Protein AF-0000000068720729 (afdb_homodimer)

pLDDT: mean 89.06, std 17.25, range [28.0, 98.81]

Sequence (158 aa):
MVKLRTDEKLNDIEEQIKKLQQKKKNLEKQKNTNVGKHLFESWEIEDEQTAITLINILKEQAKEKLRNISLNGEGSNGNMVKLRTDEKLNDIEEQIKKLQQKKKNLEKQKNTNVGKHLFESWEIEDEQTAITLINILKEQAKEKLRNISLNGEGSNGN

Radius of gyration: 24.03 Å; Cα contacts (8 Å, |Δi|>4): 92; chains: 2; bounding box: 71×67×51 Å

Organism: Bacillus thuringiensis (NCBI:txid1428)

Solvent-accessible surface area (backbone atoms only — not comparable to full-atom values): 8527 Å² total; per-residue (Å²): 113,67,66,56,52,49,53,50,51,50,51,51,50,52,52,49,51,52,52,52,50,52,51,49,52,51,50,49,46,51,48,14,22,52,44,17,46,49,46,32,64,67,54,70,54,88,51,66,68,61,52,51,50,48,49,62,71,43,26,66,59,50,47,53,51,49,54,51,49,55,55,59,59,55,56,61,70,71,106,113,67,68,58,51,49,52,48,51,48,51,49,50,51,51,50,51,52,52,53,50,53,51,50,51,52,51,50,46,50,47,16,24,54,45,17,46,50,46,32,64,67,53,70,52,88,52,64,69,60,53,50,49,50,49,60,72,40,30,67,59,50,47,54,52,50,53,50,47,56,56,58,58,56,56,63,70,71,104

Structure (mmCIF, N/CA/C/O backbone):
data_AF-0000000068720729-model_v1
#
loop_
_entity.id
_entity.type
_entity.pdbx_description
1 polymer 'Uncharacterized protein'
#
loop_
_atom_site.group_PDB
_atom_site.id
_atom_site.type_symbol
_atom_site.label_atom_id
_atom_site.label_alt_id
_atom_site.label_comp_id
_atom_site.label_asym_id
_atom_site.label_entity_id
_atom_site.label_seq_id
_atom_site.pdbx_PDB_ins_code
_atom_site.Cartn_x
_atom_site.Cartn_y
_atom_site.Cartn_z
_atom_site.occupancy
_atom_site.B_iso_or_equiv
_atom_site.auth_seq_id
_atom_site.auth_comp_id
_atom_site.auth_asym_id
_atom_site.auth_atom_id
_atom_site.pdbx_PDB_model_num
ATOM 1 N N . MET A 1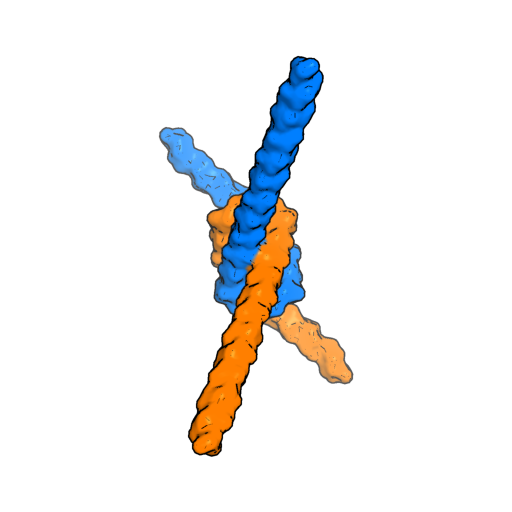 1 ? 24.547 33.781 27.156 1 56.59 1 MET A N 1
ATOM 2 C CA . MET A 1 1 ? 23.781 34.094 25.953 1 56.59 1 MET A CA 1
ATOM 3 C C . MET A 1 1 ? 24.141 33.156 24.812 1 56.59 1 MET A C 1
ATOM 5 O O . MET A 1 1 ? 23.297 32.812 24 1 56.59 1 MET A O 1
ATOM 9 N N . VAL A 1 2 ? 25.438 32.625 24.781 1 65.12 2 VAL A N 1
ATOM 10 C CA . VAL A 1 2 ? 25.969 31.797 23.719 1 65.12 2 VAL A CA 1
ATOM 11 C C . VAL A 1 2 ? 25.344 30.406 23.781 1 65.12 2 VAL A C 1
ATOM 13 O O . VAL A 1 2 ? 25.016 29.828 22.75 1 65.12 2 VAL A O 1
ATOM 16 N N . LYS A 1 3 ? 25.188 30.016 25.078 1 73.12 3 LYS A N 1
ATOM 17 C CA . LYS A 1 3 ? 24.625 28.672 25.281 1 73.12 3 LYS A CA 1
ATOM 18 C C . LYS A 1 3 ? 23.188 28.594 24.797 1 73.12 3 LYS A C 1
ATOM 20 O O . LYS A 1 3 ? 22.797 27.609 24.172 1 73.12 3 LYS A O 1
ATOM 25 N N . LEU A 1 4 ? 22.469 29.828 24.922 1 74.44 4 LEU A N 1
ATOM 26 C CA . LEU A 1 4 ? 21.062 29.859 24.562 1 74.44 4 LEU A CA 1
ATOM 27 C C . LEU A 1 4 ? 20.875 29.75 23.047 1 74.44 4 LEU A C 1
ATOM 29 O O . LEU A 1 4 ? 19.984 29.047 22.578 1 74.44 4 LEU A O 1
ATOM 33 N N . ARG A 1 5 ? 22.031 30.359 22.438 1 84.94 5 ARG A N 1
ATOM 34 C CA . ARG A 1 5 ? 21.953 30.375 20.969 1 84.94 5 ARG A CA 1
ATOM 35 C C . ARG A 1 5 ? 22.203 29 20.391 1 84.94 5 ARG A C 1
ATOM 37 O O . ARG A 1 5 ? 21.531 28.578 19.438 1 84.94 5 ARG A O 1
ATOM 44 N N . THR A 1 6 ? 23.016 28.234 21.125 1 87.25 6 THR A N 1
ATOM 45 C CA . THR A 1 6 ? 23.344 26.891 20.641 1 87.25 6 THR A CA 1
ATOM 46 C C . THR A 1 6 ? 22.188 25.938 20.859 1 87.25 6 THR A C 1
ATOM 48 O O . THR A 1 6 ? 21.859 25.125 19.984 1 87.25 6 THR A O 1
ATOM 51 N N . ASP A 1 7 ? 21.594 26 21.953 1 88.44 7 ASP A N 1
ATOM 52 C CA . ASP A 1 7 ? 20.469 25.125 22.297 1 88.44 7 ASP A CA 1
ATOM 53 C C . ASP A 1 7 ? 19.281 25.391 21.375 1 88.44 7 ASP A C 1
ATOM 55 O O . ASP A 1 7 ? 18.547 24.469 21.016 1 88.44 7 ASP A O 1
ATOM 59 N N . GLU A 1 8 ? 19.141 26.734 21.109 1 89.06 8 GLU A N 1
ATOM 60 C CA . GLU A 1 8 ? 18.062 27.109 20.203 1 89.06 8 GLU A CA 1
ATOM 61 C C . GLU A 1 8 ? 18.281 26.547 18.812 1 89.06 8 GLU A C 1
ATOM 63 O O . GLU A 1 8 ? 17.344 26.062 18.172 1 89.06 8 GLU A O 1
ATOM 68 N N . LYS A 1 9 ? 19.531 26.641 18.391 1 92.19 9 LYS A N 1
ATOM 69 C CA . LYS A 1 9 ? 19.875 26.094 17.094 1 92.19 9 LYS A CA 1
ATOM 70 C C . LYS A 1 9 ? 19.688 24.578 17.062 1 92.19 9 LYS A C 1
ATOM 72 O O . LYS A 1 9 ? 19.203 24.031 16.062 1 92.19 9 LYS A O 1
ATOM 77 N N . LEU A 1 10 ? 20.062 24 18.188 1 94 10 LEU A N 1
ATOM 78 C CA . LEU A 1 10 ? 19.891 22.562 18.297 1 94 10 LEU A CA 1
ATOM 79 C C . LEU A 1 10 ? 18.406 22.188 18.266 1 94 10 LEU A C 1
ATOM 81 O O . LEU A 1 10 ? 18.031 21.203 17.625 1 94 10 LEU A O 1
ATOM 85 N N . ASN A 1 11 ? 17.562 22.875 18.953 1 94.31 11 ASN A N 1
ATOM 86 C CA . ASN A 1 11 ? 16.125 22.625 18.953 1 94.31 11 ASN A CA 1
ATOM 87 C C . ASN A 1 11 ? 15.531 22.797 17.562 1 94.31 11 ASN A C 1
ATOM 89 O O . ASN A 1 11 ? 14.664 22.031 17.156 1 94.31 11 ASN A O 1
ATOM 93 N N . ASP A 1 12 ? 16.062 23.781 16.891 1 94.56 12 ASP A N 1
ATOM 94 C CA . ASP A 1 12 ? 15.602 24.016 15.523 1 94.56 12 ASP A CA 1
ATOM 95 C C . ASP A 1 12 ? 15.953 22.844 14.609 1 94.56 12 ASP A C 1
ATOM 97 O O . ASP A 1 12 ? 15.141 22.453 13.766 1 94.56 12 ASP A O 1
ATOM 101 N N . ILE A 1 13 ? 17.141 22.359 14.711 1 97.19 13 ILE A N 1
ATOM 102 C CA . ILE A 1 13 ? 17.609 21.234 13.906 1 97.19 13 ILE A CA 1
ATOM 103 C C . ILE A 1 13 ? 16.781 20 14.234 1 97.19 13 ILE A C 1
ATOM 105 O O . ILE A 1 13 ? 16.406 19.234 13.336 1 97.19 13 ILE A O 1
ATOM 109 N N . GLU A 1 14 ? 16.484 19.828 15.516 1 97.44 14 GLU A N 1
ATOM 110 C CA . GLU A 1 14 ? 15.695 18.688 15.953 1 97.44 14 GLU A CA 1
ATOM 111 C C . GLU A 1 14 ? 14.289 18.734 15.359 1 97.44 14 GLU A C 1
ATOM 113 O O . GLU A 1 14 ? 13.75 17.703 14.953 1 97.44 14 GLU A O 1
ATOM 118 N N . GLU A 1 15 ? 13.797 19.922 15.383 1 97.25 15 GLU A N 1
ATOM 119 C CA . GLU A 1 15 ? 12.477 20.109 14.773 1 97.25 15 GLU A CA 1
ATOM 120 C C . GLU A 1 15 ? 12.523 19.812 13.281 1 97.25 15 GLU A C 1
ATOM 122 O O . GLU A 1 15 ? 11.586 19.234 12.727 1 97.25 15 GLU A O 1
ATOM 127 N N . GLN A 1 16 ? 13.523 20.188 12.555 1 97.88 16 GLN A N 1
ATOM 128 C CA . GLN A 1 16 ? 13.688 19.938 11.125 1 97.88 16 GLN A CA 1
ATOM 129 C C . GLN A 1 16 ? 13.828 18.453 10.844 1 97.88 16 GLN A C 1
ATOM 131 O O . GLN A 1 16 ? 13.25 17.938 9.883 1 97.88 16 GLN A O 1
ATOM 136 N N . ILE A 1 17 ? 14.594 17.797 11.68 1 98.44 17 ILE A N 1
ATOM 137 C CA . ILE A 1 17 ? 14.789 16.359 11.531 1 98.44 17 ILE A CA 1
ATOM 138 C C . ILE A 1 17 ? 13.445 15.641 11.664 1 98.44 17 ILE A C 1
ATOM 140 O O . ILE A 1 17 ? 13.117 14.766 10.867 1 98.44 17 ILE A O 1
ATOM 144 N N . LYS A 1 18 ? 12.703 16.094 12.648 1 98.25 18 LYS A N 1
ATOM 145 C CA . LYS A 1 18 ? 11.391 15.492 12.859 1 98.25 18 LYS A CA 1
ATOM 146 C C . LYS A 1 18 ? 10.508 15.664 11.625 1 98.25 18 LYS A C 1
ATOM 148 O O . LYS A 1 18 ? 9.805 14.727 11.227 1 98.25 18 LYS A O 1
ATOM 153 N N . LYS A 1 19 ? 10.547 16.797 11.023 1 98.31 19 LYS A N 1
ATOM 154 C CA . LYS A 1 19 ? 9.742 17.078 9.844 1 98.31 19 LYS A CA 1
ATOM 155 C C . LYS A 1 19 ? 10.172 16.219 8.664 1 98.31 19 LYS A C 1
ATOM 157 O O . LYS A 1 19 ? 9.336 15.727 7.902 1 98.31 19 LYS A O 1
ATOM 162 N N . LEU A 1 20 ? 11.469 16.016 8.516 1 98.25 20 LEU A N 1
ATOM 163 C CA . LEU A 1 20 ? 12 15.211 7.418 1 98.25 20 LEU A CA 1
ATOM 164 C C . LEU A 1 20 ? 11.641 13.742 7.598 1 98.25 20 LEU A C 1
ATOM 166 O O . LEU A 1 20 ? 11.352 13.047 6.621 1 98.25 20 LEU A O 1
ATOM 170 N N . GLN A 1 21 ? 11.57 13.312 8.789 1 98.44 21 GLN A N 1
ATOM 171 C CA . GLN A 1 21 ? 11.203 11.93 9.094 1 98.44 21 GLN A CA 1
ATOM 172 C C . GLN A 1 21 ? 9.734 11.672 8.766 1 98.44 21 GLN A C 1
ATOM 174 O O . GLN A 1 21 ? 9.383 10.617 8.242 1 98.44 21 GLN A O 1
ATOM 179 N N . GLN A 1 22 ? 8.93 12.641 9.164 1 98.19 22 GLN A N 1
ATOM 180 C CA . GLN A 1 22 ? 7.508 12.523 8.859 1 98.19 22 GLN A CA 1
ATOM 181 C C . GLN A 1 22 ? 7.277 12.516 7.348 1 98.19 22 GLN A C 1
ATOM 183 O O . GLN A 1 22 ? 6.434 11.766 6.852 1 98.19 22 GLN A O 1
ATOM 188 N N . LYS A 1 23 ? 7.969 13.281 6.609 1 98.56 23 LYS A N 1
ATOM 189 C CA . LYS A 1 23 ? 7.879 13.305 5.152 1 98.56 23 LYS A CA 1
ATOM 190 C C . LYS A 1 23 ? 8.289 11.969 4.555 1 98.56 23 LYS A C 1
ATOM 192 O O . LYS A 1 23 ? 7.641 11.469 3.629 1 98.56 23 LYS A O 1
ATOM 197 N N . LYS A 1 24 ? 9.32 11.438 5.078 1 98.19 24 LYS A N 1
ATOM 198 C CA . LYS A 1 24 ? 9.805 10.141 4.605 1 98.19 24 LYS A CA 1
ATOM 199 C C . LYS A 1 24 ? 8.758 9.055 4.824 1 98.19 24 LYS A C 1
ATOM 201 O O . LYS A 1 24 ? 8.5 8.25 3.928 1 98.19 24 LYS A O 1
ATOM 206 N N . LYS A 1 25 ? 8.242 9.062 5.961 1 98 25 LYS A N 1
ATOM 207 C CA . LYS A 1 25 ? 7.207 8.094 6.297 1 98 25 LYS A CA 1
ATOM 208 C C . LYS A 1 25 ? 6.02 8.203 5.344 1 98 25 LYS A C 1
ATOM 210 O O . LYS A 1 25 ? 5.465 7.191 4.914 1 98 25 LYS A O 1
ATOM 215 N N . ASN A 1 26 ? 5.672 9.43 5.047 1 98.06 26 ASN A N 1
ATOM 216 C CA . ASN A 1 26 ? 4.547 9.664 4.148 1 98.06 26 ASN A CA 1
ATOM 217 C C . ASN A 1 26 ? 4.848 9.18 2.732 1 98.06 26 ASN A C 1
ATOM 219 O O . ASN A 1 26 ? 3.973 8.633 2.059 1 98.06 26 ASN A O 1
ATOM 223 N N . LEU A 1 27 ? 6.02 9.359 2.357 1 97.94 27 LEU A N 1
ATOM 224 C CA . LEU A 1 27 ? 6.438 8.906 1.035 1 97.94 27 LEU A CA 1
ATOM 225 C C . LEU A 1 27 ? 6.441 7.383 0.959 1 97.94 27 LEU A C 1
ATOM 227 O O . LEU A 1 27 ? 6.012 6.809 -0.044 1 97.94 27 LEU A O 1
ATOM 231 N N . GLU A 1 28 ? 6.906 6.77 1.952 1 97.19 28 GLU A N 1
ATOM 232 C CA . GLU A 1 28 ? 6.898 5.312 2.035 1 97.19 28 GLU A CA 1
ATOM 233 C C . GLU A 1 28 ? 5.473 4.766 1.999 1 97.19 28 GLU A C 1
ATOM 235 O O . GLU A 1 28 ? 5.199 3.777 1.316 1 97.19 28 GLU A O 1
ATOM 240 N N . LYS A 1 29 ? 4.648 5.379 2.781 1 98.06 29 LYS A N 1
ATOM 241 C CA . LYS A 1 29 ? 3.244 4.984 2.791 1 98.06 29 LYS A CA 1
ATOM 242 C C . LYS A 1 29 ? 2.631 5.098 1.398 1 98.06 29 LYS A C 1
ATOM 244 O O . LYS A 1 29 ? 1.861 4.227 0.982 1 98.06 29 LYS A O 1
ATOM 249 N N . GLN A 1 30 ? 2.92 6.152 0.744 1 98.25 30 GLN A N 1
ATOM 250 C CA . GLN A 1 30 ? 2.418 6.359 -0.611 1 98.25 30 GLN A CA 1
ATOM 251 C C . GLN A 1 30 ? 2.926 5.273 -1.557 1 98.25 30 GLN A C 1
ATOM 253 O O . GLN A 1 30 ? 2.16 4.734 -2.357 1 98.25 30 GLN A O 1
ATOM 258 N N . LYS A 1 31 ? 4.172 4.973 -1.422 1 98.31 31 LYS A N 1
ATOM 259 C CA . LYS A 1 31 ? 4.785 3.924 -2.232 1 98.31 31 LYS A CA 1
ATOM 260 C C . LYS A 1 31 ? 4.113 2.576 -1.985 1 98.31 31 LYS A C 1
ATOM 262 O O . LYS A 1 31 ? 3.77 1.864 -2.932 1 98.31 31 LYS A O 1
ATOM 267 N N . ASN A 1 32 ? 3.965 2.252 -0.757 1 98.56 32 ASN A N 1
ATOM 268 C CA . ASN A 1 32 ? 3.297 1.015 -0.37 1 98.56 32 ASN A CA 1
ATOM 269 C C . ASN A 1 32 ? 1.869 0.957 -0.907 1 98.56 32 ASN A C 1
ATOM 271 O O . ASN A 1 32 ? 1.437 -0.076 -1.423 1 98.56 32 ASN A O 1
ATOM 275 N N . THR A 1 33 ? 1.216 2.072 -0.738 1 98.81 33 THR A N 1
ATOM 276 C CA . THR A 1 33 ? -0.168 2.168 -1.19 1 98.81 33 THR A CA 1
ATOM 277 C C . THR A 1 33 ? -0.266 1.91 -2.691 1 98.81 33 THR A C 1
ATOM 279 O O . THR A 1 33 ? -1.139 1.167 -3.143 1 98.81 33 THR A O 1
ATOM 282 N N . ASN A 1 34 ? 0.607 2.523 -3.432 1 98.75 34 ASN A N 1
ATOM 283 C CA . ASN A 1 34 ? 0.608 2.369 -4.883 1 98.75 34 ASN A CA 1
ATOM 284 C C . ASN A 1 34 ? 0.828 0.915 -5.293 1 98.75 34 ASN A C 1
ATOM 286 O O . ASN A 1 34 ? 0.119 0.394 -6.152 1 98.75 34 ASN A O 1
ATOM 290 N N . VAL A 1 35 ? 1.724 0.286 -4.656 1 98.81 35 VAL A N 1
ATOM 291 C CA . VAL A 1 35 ? 2.094 -1.087 -4.98 1 98.81 35 VAL A CA 1
ATOM 292 C C . VAL A 1 35 ? 0.977 -2.037 -4.559 1 98.81 35 VAL A C 1
ATOM 294 O O . VAL A 1 35 ? 0.61 -2.947 -5.309 1 98.81 35 VAL A O 1
ATOM 297 N N . GLY A 1 36 ? 0.484 -1.819 -3.367 1 98.81 36 GLY A N 1
ATOM 298 C CA . GLY A 1 36 ? -0.633 -2.633 -2.916 1 98.81 36 GLY A CA 1
ATOM 299 C C . GLY A 1 36 ? -1.842 -2.547 -3.828 1 98.81 36 GLY A C 1
ATOM 300 O O . GLY A 1 36 ? -2.424 -3.57 -4.195 1 98.81 36 GLY A O 1
ATOM 301 N N . LYS A 1 37 ? -2.139 -1.365 -4.223 1 98.75 37 LYS A N 1
ATOM 302 C CA . LYS A 1 37 ? -3.266 -1.148 -5.125 1 98.75 37 LYS A CA 1
ATOM 303 C C . LYS A 1 37 ? -3.057 -1.879 -6.449 1 98.75 37 LYS A C 1
ATOM 305 O O . LYS A 1 37 ? -3.971 -2.533 -6.953 1 98.75 37 LYS A O 1
ATOM 310 N N . HIS A 1 38 ? -1.92 -1.729 -7.008 1 98.81 38 HIS A N 1
ATOM 311 C CA . HIS A 1 38 ? -1.601 -2.379 -8.273 1 98.81 38 HIS A CA 1
ATOM 312 C C . HIS A 1 38 ? -1.718 -3.895 -8.164 1 98.81 38 HIS A C 1
ATOM 314 O O . HIS A 1 38 ? -2.201 -4.555 -9.086 1 98.81 38 HIS A O 1
ATOM 320 N N . LEU A 1 39 ? -1.248 -4.453 -7.055 1 98.81 39 LEU A N 1
ATOM 321 C CA . LEU A 1 39 ? -1.322 -5.891 -6.824 1 98.81 39 LEU A CA 1
ATOM 322 C C . LEU A 1 39 ? -2.771 -6.367 -6.809 1 98.81 39 LEU A C 1
ATOM 324 O O . LEU A 1 39 ? -3.121 -7.332 -7.492 1 98.81 39 LEU A O 1
ATOM 328 N N . PHE A 1 40 ? -3.584 -5.66 -6.062 1 98.56 40 PHE A N 1
ATOM 329 C CA . PHE A 1 40 ? -4.996 -6.012 -5.965 1 98.56 40 PHE A CA 1
ATOM 330 C C . PHE A 1 40 ? -5.66 -5.961 -7.336 1 98.56 40 PHE A C 1
ATOM 332 O O . PHE A 1 40 ? -6.41 -6.871 -7.703 1 98.56 40 PHE A O 1
ATOM 339 N N . GLU A 1 41 ? -5.402 -4.938 -8.016 1 98.44 41 GLU A N 1
ATOM 340 C CA . GLU A 1 41 ? -6.02 -4.742 -9.328 1 98.44 41 GLU A CA 1
ATOM 341 C C . GLU A 1 41 ? -5.488 -5.754 -10.344 1 98.44 41 GLU A C 1
ATOM 343 O O . GLU A 1 41 ? -6.258 -6.316 -11.125 1 98.44 41 GLU A O 1
ATOM 348 N N . SER A 1 42 ? -4.215 -6.047 -10.32 1 98.56 42 SER A N 1
ATOM 349 C CA . SER A 1 42 ? -3.576 -6.926 -11.297 1 98.56 42 SER A CA 1
ATOM 350 C C . SER A 1 42 ? -3.941 -8.383 -11.055 1 98.56 42 SER A C 1
ATOM 352 O O . SER A 1 42 ? -4.203 -9.133 -12 1 98.56 42 SER A O 1
ATOM 354 N N . TRP A 1 43 ? -3.967 -8.766 -9.867 1 98.31 43 TRP A N 1
ATOM 355 C CA . TRP A 1 43 ? -4.199 -10.172 -9.531 1 98.31 43 TRP A CA 1
ATOM 356 C C . TRP A 1 43 ? -5.68 -10.43 -9.281 1 98.31 43 TRP A C 1
ATOM 358 O O . TRP A 1 43 ? -6.09 -11.57 -9.07 1 98.31 43 TRP A O 1
ATOM 368 N N . GLU A 1 44 ? -6.488 -9.391 -9.344 1 96.19 44 GLU A N 1
ATOM 369 C CA . GLU A 1 44 ? -7.941 -9.445 -9.211 1 96.19 44 GLU A CA 1
ATOM 370 C C . GLU A 1 44 ? -8.352 -10.125 -7.906 1 96.19 44 GLU A C 1
ATOM 372 O O . GLU A 1 44 ? -9.164 -11.047 -7.91 1 96.19 44 GLU A O 1
ATOM 377 N N . ILE A 1 45 ? -7.711 -9.586 -6.84 1 95.81 45 ILE A N 1
ATOM 378 C CA . ILE A 1 45 ? -8.086 -10.062 -5.512 1 95.81 45 ILE A CA 1
ATOM 379 C C . ILE A 1 45 ? -8.586 -8.898 -4.664 1 95.81 45 ILE A C 1
ATOM 381 O O . ILE A 1 45 ? -8.391 -7.734 -5.02 1 95.81 45 ILE A O 1
ATOM 385 N N . GLU A 1 46 ? -9.289 -9.336 -3.504 1 91.75 46 GLU A N 1
ATOM 386 C CA . GLU A 1 46 ? -9.953 -8.266 -2.764 1 91.75 46 GLU A CA 1
ATOM 387 C C . GLU A 1 46 ? -9.539 -8.273 -1.296 1 91.75 46 GLU A C 1
ATOM 389 O O . GLU A 1 46 ? -9.695 -7.27 -0.598 1 91.75 46 GLU A O 1
ATOM 394 N N . ASP A 1 47 ? -8.969 -9.336 -0.819 1 94.56 47 ASP A N 1
ATOM 395 C CA . ASP A 1 47 ? -8.727 -9.383 0.62 1 94.56 47 ASP A CA 1
ATOM 396 C C . ASP A 1 47 ? -7.23 -9.398 0.927 1 94.56 47 ASP A C 1
ATOM 398 O O . ASP A 1 47 ? -6.445 -9.984 0.178 1 94.56 47 ASP A O 1
ATOM 402 N N . GLU A 1 48 ? -6.871 -8.758 1.975 1 97.69 48 GLU A N 1
ATOM 403 C CA . GLU A 1 48 ? -5.492 -8.531 2.402 1 97.69 48 GLU A CA 1
ATOM 404 C C . GLU A 1 48 ? -4.785 -9.844 2.713 1 97.69 48 GLU A C 1
ATOM 406 O O . GLU A 1 48 ? -3.629 -10.039 2.33 1 97.69 48 GLU A O 1
ATOM 411 N N . GLN A 1 49 ? -5.504 -10.781 3.355 1 97 49 GLN A N 1
ATOM 412 C CA . GLN A 1 49 ? -4.902 -12.047 3.764 1 97 49 GLN A CA 1
ATOM 413 C C . GLN A 1 49 ? -4.508 -12.883 2.551 1 97 49 GLN A C 1
ATOM 415 O O . GLN A 1 49 ? -3.436 -13.492 2.529 1 97 4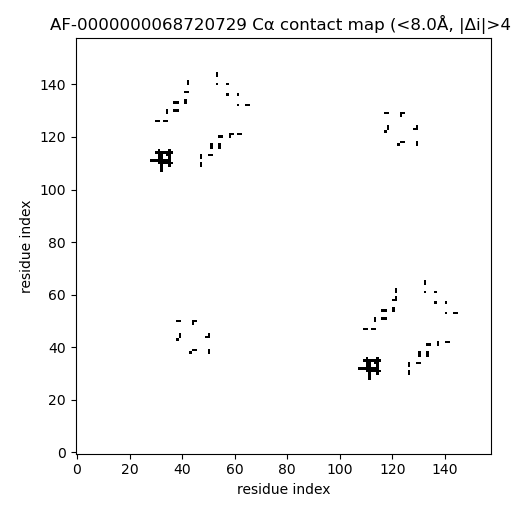9 GLN A O 1
ATOM 420 N N . THR A 1 50 ? -5.348 -12.914 1.529 1 97.31 50 THR A N 1
ATOM 421 C CA . THR A 1 50 ? -5.066 -13.633 0.294 1 97.31 50 THR A CA 1
ATOM 422 C C . THR A 1 50 ? -3.84 -13.055 -0.405 1 97.31 50 THR A C 1
ATOM 424 O O . THR A 1 50 ? -2.971 -13.797 -0.866 1 97.31 50 THR A O 1
ATOM 427 N N . ALA A 1 51 ? -3.811 -11.727 -0.474 1 98 51 ALA A N 1
ATOM 428 C CA . ALA A 1 51 ? -2.682 -11.047 -1.104 1 98 51 ALA A CA 1
ATOM 429 C C . ALA A 1 51 ? -1.369 -11.406 -0.416 1 98 51 ALA A C 1
ATOM 431 O O . ALA A 1 51 ? -0.394 -11.773 -1.076 1 98 51 ALA A O 1
ATOM 432 N N . ILE A 1 52 ? -1.386 -11.375 0.904 1 98.44 52 ILE A N 1
ATOM 433 C CA . ILE A 1 52 ? -0.193 -11.648 1.698 1 98.44 52 ILE A CA 1
ATOM 434 C C . ILE A 1 52 ? 0.25 -13.094 1.489 1 98.44 52 ILE A C 1
ATOM 436 O O . ILE A 1 52 ? 1.443 -13.367 1.34 1 98.44 52 ILE A O 1
ATOM 440 N N . THR A 1 53 ? -0.72 -13.961 1.423 1 98.25 53 THR A N 1
ATOM 441 C CA . THR A 1 53 ? -0.428 -15.375 1.207 1 98.25 53 THR A CA 1
ATOM 442 C C . THR A 1 53 ? 0.251 -15.586 -0.143 1 98.25 53 THR A C 1
ATOM 444 O O . THR A 1 53 ? 1.252 -16.297 -0.234 1 98.25 53 THR A O 1
ATOM 447 N N . LEU A 1 54 ? -0.275 -14.992 -1.158 1 98.19 54 LEU A N 1
ATOM 448 C CA . LEU A 1 54 ? 0.272 -15.141 -2.502 1 98.19 54 LEU A CA 1
ATOM 449 C C . LEU A 1 54 ? 1.68 -14.555 -2.582 1 98.19 54 LEU A C 1
ATOM 451 O O . LEU A 1 54 ? 2.559 -15.133 -3.227 1 98.19 54 LEU A O 1
ATOM 455 N N . ILE A 1 55 ? 1.861 -13.406 -1.952 1 98.56 55 ILE A N 1
ATOM 456 C CA . ILE A 1 55 ? 3.182 -12.789 -1.913 1 98.56 55 ILE A CA 1
ATOM 457 C C . ILE A 1 55 ? 4.191 -13.766 -1.312 1 98.56 55 ILE A C 1
ATOM 459 O O . ILE A 1 55 ? 5.305 -13.906 -1.821 1 98.56 55 ILE A O 1
ATOM 463 N N . ASN A 1 56 ? 3.764 -14.422 -0.249 1 98.56 56 ASN A N 1
ATOM 464 C CA . ASN A 1 56 ? 4.648 -15.359 0.427 1 98.56 56 ASN A CA 1
ATOM 465 C C . ASN A 1 56 ? 4.914 -16.594 -0.43 1 98.56 56 ASN A C 1
ATOM 467 O O . ASN A 1 56 ? 6.035 -17.094 -0.47 1 98.56 56 ASN A O 1
ATOM 471 N N . ILE A 1 57 ? 3.965 -17.094 -1.126 1 98 57 ILE A N 1
ATOM 472 C CA . ILE A 1 57 ? 4.078 -18.266 -1.972 1 98 57 ILE A CA 1
ATOM 473 C C . ILE A 1 57 ? 5.027 -17.984 -3.135 1 98 57 ILE A C 1
ATOM 475 O O . ILE A 1 57 ? 5.816 -18.844 -3.523 1 98 57 ILE A O 1
ATOM 479 N N . LEU A 1 58 ? 4.953 -16.781 -3.613 1 98.19 58 LEU A N 1
ATOM 480 C CA . LEU A 1 58 ? 5.656 -16.453 -4.852 1 98.19 58 LEU A CA 1
ATOM 481 C C . LEU A 1 58 ? 6.996 -15.789 -4.559 1 98.19 58 LEU A C 1
ATOM 483 O O . LEU A 1 58 ? 7.688 -15.352 -5.477 1 98.19 58 LEU A O 1
ATOM 487 N N . LYS A 1 59 ? 7.406 -15.805 -3.342 1 98.25 59 LYS A N 1
ATOM 488 C CA . LYS A 1 59 ? 8.594 -15.086 -2.902 1 98.25 59 LYS A CA 1
ATOM 489 C C . LYS A 1 59 ? 9.836 -15.562 -3.65 1 98.25 59 LYS A C 1
ATOM 491 O O . LYS A 1 59 ? 10.594 -14.758 -4.191 1 98.25 59 LYS A O 1
ATOM 496 N N . GLU A 1 60 ? 10.031 -16.859 -3.717 1 97.38 60 GLU A N 1
ATOM 497 C CA . GLU A 1 60 ? 11.227 -17.406 -4.344 1 97.38 60 GLU A CA 1
ATOM 498 C C . GLU A 1 60 ? 11.227 -17.172 -5.852 1 97.38 60 GLU A C 1
ATOM 500 O O . GLU A 1 60 ? 12.266 -16.875 -6.441 1 97.38 60 GLU A O 1
ATOM 505 N N . GLN A 1 61 ? 10.055 -17.312 -6.395 1 97.5 61 GLN A N 1
ATOM 506 C CA . GLN A 1 61 ? 9.93 -17.031 -7.824 1 97.5 61 GLN A CA 1
ATOM 507 C C . GLN A 1 61 ? 10.211 -15.57 -8.133 1 97.5 61 GLN A C 1
ATOM 509 O O . GLN A 1 61 ? 10.828 -15.258 -9.156 1 97.5 61 GLN A O 1
ATOM 514 N N . ALA A 1 62 ? 9.758 -14.68 -7.305 1 97.62 62 ALA A N 1
ATOM 515 C CA . ALA A 1 62 ? 10.008 -13.25 -7.48 1 97.62 62 ALA A CA 1
ATOM 516 C C . ALA A 1 62 ? 11.508 -12.953 -7.438 1 97.62 62 ALA A C 1
ATOM 518 O O . ALA A 1 62 ? 12.016 -12.195 -8.266 1 97.62 62 ALA A O 1
ATOM 519 N N . LYS A 1 63 ? 12.18 -13.547 -6.523 1 96.25 63 LYS A N 1
ATOM 520 C CA . LYS A 1 63 ? 13.617 -13.336 -6.383 1 96.25 63 LYS A CA 1
ATOM 521 C C . LYS A 1 63 ? 14.367 -13.852 -7.605 1 96.25 63 LYS A C 1
ATOM 523 O O . LYS A 1 63 ? 15.344 -13.242 -8.047 1 96.25 63 LYS A O 1
ATOM 528 N N . GLU A 1 64 ? 13.914 -14.969 -8.102 1 95.75 64 GLU A N 1
ATOM 529 C CA . GLU A 1 64 ? 14.523 -15.516 -9.305 1 95.75 64 GLU A CA 1
ATOM 530 C C . GLU A 1 64 ? 14.336 -14.578 -10.5 1 95.75 64 GLU A C 1
ATOM 532 O O . GLU A 1 64 ? 15.273 -14.359 -11.273 1 95.75 64 GLU A O 1
ATOM 537 N N . LYS A 1 65 ? 13.094 -14.016 -10.648 1 95.44 65 LYS A N 1
ATOM 538 C CA . LYS A 1 65 ? 12.812 -13.094 -11.742 1 95.44 65 LYS A CA 1
ATOM 539 C C . LYS A 1 65 ? 13.641 -11.812 -11.617 1 95.44 65 LYS A C 1
ATOM 541 O O . LYS A 1 65 ? 14.109 -11.273 -12.617 1 95.44 65 LYS A O 1
ATOM 546 N N . LEU A 1 66 ? 13.766 -11.391 -10.469 1 93.75 66 LEU A N 1
ATOM 547 C CA . LEU A 1 66 ? 14.531 -10.18 -10.188 1 93.75 66 LEU A CA 1
ATOM 548 C C . LEU A 1 66 ? 15.984 -10.344 -10.609 1 93.75 66 LEU A C 1
ATOM 550 O O . LEU A 1 66 ? 16.578 -9.422 -11.172 1 93.75 66 LEU A O 1
ATOM 554 N N . ARG A 1 67 ? 16.531 -11.508 -10.289 1 91.62 67 ARG A N 1
ATOM 555 C CA . ARG A 1 67 ? 17.906 -11.805 -10.672 1 91.62 67 ARG A CA 1
ATOM 556 C C . ARG A 1 67 ? 18.062 -11.812 -12.188 1 91.62 67 ARG A C 1
ATOM 558 O O . ARG A 1 67 ? 19.094 -11.367 -12.719 1 91.62 67 ARG A O 1
ATOM 565 N N . ASN A 1 68 ? 17.078 -12.258 -12.812 1 89.25 68 ASN A N 1
ATOM 566 C CA . ASN A 1 68 ? 17.109 -12.344 -14.273 1 89.25 68 ASN A CA 1
ATOM 567 C C . ASN A 1 68 ? 16.984 -10.969 -14.914 1 89.25 68 ASN A C 1
ATOM 569 O O . ASN A 1 68 ? 17.531 -10.727 -15.992 1 89.25 68 ASN A O 1
ATOM 573 N N . ILE A 1 69 ? 16.172 -10.055 -14.383 1 84.12 69 ILE A N 1
ATOM 574 C CA . ILE A 1 69 ? 16.016 -8.695 -14.883 1 84.12 69 ILE A CA 1
ATOM 575 C C . ILE A 1 69 ? 17.328 -7.926 -14.695 1 84.12 69 ILE A C 1
ATOM 577 O O . ILE A 1 69 ? 17.75 -7.18 -15.586 1 84.12 69 ILE A O 1
ATOM 581 N N . SER A 1 70 ? 17.828 -8.023 -13.461 1 76.25 70 SER A N 1
ATOM 582 C CA . SER A 1 70 ? 19.062 -7.324 -13.156 1 76.25 70 SER A CA 1
ATOM 583 C C . SER A 1 70 ? 20.203 -7.816 -14.039 1 76.25 70 SER A C 1
ATOM 585 O O . SER A 1 70 ? 21.094 -7.043 -14.406 1 76.25 70 SER A O 1
ATOM 587 N N . LEU A 1 71 ? 20.234 -9.031 -14.242 1 66.62 71 LEU A N 1
ATOM 588 C CA . LEU A 1 71 ? 21.25 -9.594 -15.117 1 66.62 71 LEU A CA 1
ATOM 589 C C . LEU A 1 71 ? 21.016 -9.172 -16.562 1 66.62 71 LEU A C 1
ATOM 591 O O . LEU A 1 71 ? 21.969 -8.898 -17.297 1 66.62 71 LEU A O 1
ATOM 595 N N . ASN A 1 72 ? 19.828 -9.258 -16.953 1 60.81 72 ASN A N 1
ATOM 596 C CA . ASN A 1 72 ? 19.547 -8.891 -18.328 1 60.81 72 ASN A CA 1
ATOM 597 C C . ASN A 1 72 ? 19.578 -7.379 -18.531 1 60.81 72 ASN A C 1
ATOM 599 O O . ASN A 1 72 ? 19.688 -6.895 -19.656 1 60.81 72 ASN A O 1
ATOM 603 N N . GLY A 1 73 ? 19.312 -6.535 -17.578 1 54.72 73 GLY A N 1
ATOM 604 C CA . GLY A 1 73 ? 19.438 -5.094 -17.719 1 54.72 73 GLY A CA 1
ATOM 605 C C . GLY A 1 73 ? 20.875 -4.617 -17.719 1 54.72 73 GLY A C 1
ATOM 606 O O . GLY A 1 73 ? 21.156 -3.443 -17.984 1 54.72 73 GLY A O 1
ATOM 607 N N . GLU A 1 74 ? 21.703 -5.184 -16.953 1 49.53 74 GLU A N 1
ATOM 608 C CA . GLU A 1 74 ? 23.109 -4.789 -16.984 1 49.53 74 GLU A CA 1
ATOM 609 C C . GLU A 1 74 ? 23.719 -5.039 -18.359 1 49.53 74 GLU A C 1
ATOM 611 O O . GLU A 1 74 ? 24.844 -4.598 -18.641 1 49.53 74 GLU A O 1
ATOM 616 N N . GLY A 1 75 ? 23.156 -5.977 -19.047 1 43.88 75 GLY A N 1
ATOM 617 C CA . GLY A 1 75 ? 23.906 -6.242 -20.266 1 43.88 75 GLY A CA 1
ATOM 618 C C . GLY A 1 75 ? 23.938 -5.062 -21.219 1 43.88 75 GLY A C 1
ATOM 619 O O . GLY A 1 75 ? 24.641 -5.086 -22.219 1 43.88 75 GLY A O 1
ATOM 620 N N . SER A 1 76 ? 22.828 -4.297 -21.266 1 44.03 76 SER A N 1
ATOM 621 C CA . SER A 1 76 ? 22.891 -3.496 -22.484 1 44.03 76 SER A CA 1
ATOM 622 C C . SER A 1 76 ? 23.922 -2.383 -22.359 1 44.03 76 SER A C 1
ATOM 624 O O . SER A 1 76 ? 24.328 -1.778 -23.359 1 44.03 76 SER A O 1
ATOM 626 N N . ASN A 1 77 ? 24 -1.797 -21.062 1 39.94 77 ASN A N 1
ATOM 627 C CA . ASN A 1 77 ? 24.766 -0.578 -21.328 1 39.94 77 ASN A CA 1
ATOM 628 C C . ASN A 1 77 ? 26.266 -0.866 -21.453 1 39.94 77 ASN A C 1
ATOM 630 O O . ASN A 1 77 ? 27.078 0.049 -21.391 1 39.94 77 ASN A O 1
ATOM 634 N N . GLY A 1 78 ? 26.578 -2.141 -21.125 1 35.09 78 GLY A N 1
ATOM 635 C CA . GLY A 1 78 ? 28.016 -2.25 -21.25 1 35.09 78 GLY A CA 1
ATOM 636 C C . GLY A 1 78 ? 28.5 -2.188 -22.688 1 35.09 78 GLY A C 1
ATOM 637 O O . GLY A 1 78 ? 29.672 -2.449 -22.969 1 35.09 78 GLY A O 1
ATOM 638 N N . ASN A 1 79 ? 27.562 -1.994 -23.625 1 28 79 ASN A N 1
ATOM 639 C CA . ASN A 1 79 ? 28.344 -1.712 -24.828 1 28 79 ASN A CA 1
ATOM 640 C C . ASN A 1 79 ? 28.984 -0.328 -24.766 1 28 79 ASN A C 1
ATOM 642 O O . ASN A 1 79 ? 28.375 0.617 -24.25 1 28 79 ASN A O 1
ATOM 646 N N . MET B 1 1 ? -42.844 24.422 5.605 1 57.31 1 MET B N 1
ATOM 647 C CA . MET B 1 1 ? -42.031 23.938 6.715 1 57.31 1 MET B CA 1
ATOM 648 C C . MET B 1 1 ? -41.625 22.469 6.492 1 57.31 1 MET B C 1
ATOM 650 O O . MET B 1 1 ? -40.531 22.062 6.863 1 57.31 1 MET B O 1
ATOM 654 N N . VAL B 1 2 ? -42.469 21.656 5.758 1 66.56 2 VAL B N 1
ATOM 655 C CA . VAL B 1 2 ? -42.281 20.219 5.547 1 66.56 2 VAL B CA 1
ATOM 656 C C . VAL B 1 2 ? -41.156 20 4.562 1 66.56 2 VAL B C 1
ATOM 658 O O . VAL B 1 2 ? -40.312 19.094 4.758 1 66.56 2 VAL B O 1
ATOM 661 N N . LYS B 1 3 ? -41.188 20.922 3.561 1 74.75 3 LYS B N 1
ATOM 662 C CA . LYS B 1 3 ? -40.156 20.797 2.533 1 74.75 3 LYS B CA 1
ATOM 663 C C . LYS B 1 3 ? -38.781 21.047 3.115 1 74.75 3 LYS B C 1
ATOM 665 O O . LYS B 1 3 ? -37.812 20.328 2.795 1 74.75 3 LYS B O 1
ATOM 670 N N . LEU B 1 4 ? -38.781 21.938 4.195 1 75.12 4 LEU B N 1
ATOM 671 C CA . LEU B 1 4 ? -37.5 22.312 4.777 1 75.12 4 LEU B CA 1
ATOM 672 C C . LEU B 1 4 ? -36.906 21.141 5.574 1 75.12 4 LEU B C 1
ATOM 674 O O . LEU B 1 4 ? -35.688 20.891 5.508 1 75.12 4 LEU B O 1
ATOM 678 N N . ARG B 1 5 ? -37.969 20.391 6.102 1 85.5 5 ARG B N 1
ATOM 679 C CA . ARG B 1 5 ? -37.562 19.281 6.949 1 85.5 5 ARG B CA 1
ATOM 680 C C . ARG B 1 5 ? -37 18.125 6.113 1 85.5 5 ARG B C 1
ATOM 682 O O . ARG B 1 5 ? -36 17.516 6.484 1 85.5 5 ARG B O 1
ATOM 689 N N . THR B 1 6 ? -37.531 18.047 4.906 1 87.75 6 THR B N 1
ATOM 690 C CA . THR B 1 6 ? -37.094 16.969 4.031 1 87.75 6 THR B CA 1
ATOM 691 C C . THR B 1 6 ? -35.719 17.281 3.439 1 87.75 6 THR B C 1
ATOM 693 O O . THR B 1 6 ? -34.844 16.406 3.371 1 87.75 6 THR B O 1
ATOM 696 N N . ASP B 1 7 ? -35.531 18.438 3.033 1 88.31 7 ASP B N 1
ATOM 697 C CA . ASP B 1 7 ? -34.25 18.859 2.455 1 88.31 7 ASP B CA 1
ATOM 698 C C . ASP B 1 7 ? -33.125 18.766 3.479 1 88.31 7 ASP B C 1
ATOM 700 O O . ASP B 1 7 ? -31.984 18.422 3.135 1 88.31 7 ASP B O 1
ATOM 704 N N . GLU B 1 8 ? -33.562 19.172 4.715 1 89.25 8 GLU B N 1
ATOM 705 C CA . GLU B 1 8 ? -32.594 19.094 5.793 1 89.25 8 GLU B CA 1
ATOM 706 C C . GLU B 1 8 ? -32.156 17.641 6.059 1 89.25 8 GLU B C 1
ATOM 708 O O . GLU B 1 8 ? -30.984 17.359 6.258 1 89.25 8 GLU B O 1
ATOM 713 N N . LYS B 1 9 ? -33.188 16.797 6.055 1 92.12 9 LYS B N 1
ATOM 714 C CA . LYS B 1 9 ? -32.875 15.383 6.258 1 92.12 9 LYS B CA 1
ATOM 715 C C . LYS B 1 9 ? -32.031 14.828 5.121 1 92.12 9 LYS B C 1
ATOM 717 O O . LYS B 1 9 ? -31.109 14.039 5.359 1 92.12 9 LYS B O 1
ATOM 722 N N . LEU B 1 10 ? -32.375 15.312 3.953 1 93.88 10 LEU B N 1
ATOM 723 C CA . LEU B 1 10 ? -31.609 14.891 2.781 1 93.88 10 LEU B CA 1
ATOM 724 C C . LEU B 1 10 ? -30.156 15.367 2.871 1 93.88 10 LEU B C 1
ATOM 726 O O . LEU B 1 10 ? -29.234 14.625 2.551 1 93.88 10 LEU B O 1
ATOM 730 N N . ASN B 1 11 ? -29.938 16.578 3.266 1 94.06 11 ASN B N 1
ATOM 731 C CA . ASN B 1 11 ? -28.594 17.125 3.434 1 94.06 11 ASN B CA 1
ATOM 732 C C . ASN B 1 11 ? -27.797 16.359 4.488 1 94.06 11 ASN B C 1
ATOM 734 O O . ASN B 1 11 ? -26.609 16.109 4.324 1 94.06 11 ASN B O 1
ATOM 738 N N . ASP B 1 12 ? -28.531 15.984 5.484 1 94.56 12 ASP B N 1
ATOM 739 C CA . ASP B 1 12 ? -27.891 15.211 6.547 1 94.56 12 ASP B CA 1
ATOM 740 C C . ASP B 1 12 ? -27.438 13.852 6.043 1 94.56 12 ASP B C 1
ATOM 742 O O . ASP B 1 12 ? -26.344 13.391 6.391 1 94.56 12 ASP B O 1
ATOM 746 N N . ILE B 1 13 ? -28.266 13.195 5.293 1 97.12 13 ILE B N 1
ATOM 747 C CA . ILE B 1 13 ? -27.953 11.883 4.73 1 97.12 13 ILE B CA 1
ATOM 748 C C . ILE B 1 13 ? -26.781 12 3.768 1 97.12 13 ILE B C 1
ATOM 750 O O . ILE B 1 13 ? -25.891 11.148 3.76 1 97.12 13 ILE B O 1
ATOM 754 N N . GLU B 1 14 ? -26.781 13.078 3.033 1 97.38 14 GLU B N 1
ATOM 755 C CA . GLU B 1 14 ? -25.688 13.312 2.084 1 97.38 14 GLU B CA 1
ATOM 756 C C . GLU B 1 14 ? -24.359 13.5 2.803 1 97.38 14 GLU B C 1
ATOM 758 O O . GLU B 1 14 ? -23.328 13.008 2.348 1 97.38 14 GLU B O 1
ATOM 763 N N . GLU B 1 15 ? -24.484 14.227 3.857 1 97.12 15 GLU B N 1
ATOM 764 C CA . GLU B 1 15 ? -23.281 14.414 4.668 1 97.12 15 GLU B CA 1
ATOM 765 C C . GLU B 1 15 ? -22.812 13.086 5.258 1 97.12 15 GLU B C 1
ATOM 767 O O . GLU B 1 15 ? -21.609 12.828 5.328 1 97.12 15 GLU B O 1
ATOM 772 N N . GLN B 1 16 ? -23.656 12.219 5.719 1 97.88 16 GLN B N 1
ATOM 773 C CA . GLN B 1 16 ? -23.312 10.906 6.262 1 97.88 16 GLN B CA 1
ATOM 774 C C . GLN B 1 16 ? -22.688 10.008 5.195 1 97.88 16 GLN B C 1
ATOM 776 O O . GLN B 1 16 ? -21.719 9.297 5.469 1 97.88 16 GLN B O 1
ATOM 781 N N . ILE B 1 17 ? -23.266 10.062 4.008 1 98.38 17 ILE B N 1
ATOM 782 C CA . ILE B 1 17 ? -22.75 9.273 2.898 1 98.38 17 ILE B CA 1
ATOM 783 C C . ILE B 1 17 ? -21.312 9.695 2.594 1 98.38 17 ILE B C 1
ATOM 785 O O . ILE B 1 17 ? -20.438 8.844 2.418 1 98.38 17 ILE B O 1
ATOM 789 N N . LYS B 1 18 ? -21.141 10.984 2.596 1 98.25 18 LYS B N 1
ATOM 790 C CA . LYS B 1 18 ? -19.797 11.5 2.33 1 98.25 18 LYS B CA 1
ATOM 791 C C . LYS B 1 18 ? -18.797 10.992 3.367 1 98.25 18 LYS B C 1
ATOM 793 O O . LYS B 1 18 ? -17.688 10.609 3.023 1 98.25 18 LYS B O 1
ATOM 798 N N . LYS B 1 19 ? -19.188 10.969 4.582 1 98.31 19 LYS B N 1
ATOM 799 C CA . LYS B 1 19 ? -18.328 10.516 5.664 1 98.31 19 LYS B CA 1
ATOM 800 C C . LYS B 1 19 ? -18 9.023 5.523 1 98.31 19 LYS B C 1
ATOM 802 O O . LYS B 1 19 ? -16.875 8.609 5.762 1 98.31 19 LYS B O 1
ATOM 807 N N . LEU B 1 20 ? -18.984 8.234 5.125 1 98.19 20 LEU B N 1
ATOM 808 C CA . LEU B 1 20 ? -18.797 6.793 4.965 1 98.19 20 LEU B CA 1
ATOM 809 C C . LEU B 1 20 ? -17.875 6.496 3.783 1 98.19 20 LEU B C 1
ATOM 811 O O . LEU B 1 20 ? -17.062 5.57 3.844 1 98.19 20 LEU B O 1
ATOM 815 N N . GLN B 1 21 ? -17.938 7.316 2.811 1 98.5 21 GLN B N 1
ATOM 816 C CA . GLN B 1 21 ? -17.078 7.16 1.643 1 98.5 21 GLN B CA 1
ATOM 817 C C . GLN B 1 21 ? -15.617 7.457 1.988 1 98.5 21 GLN B C 1
ATOM 819 O O . GLN B 1 21 ? -14.703 6.766 1.522 1 98.5 21 GLN B O 1
ATOM 824 N N . GLN B 1 22 ? -15.469 8.523 2.727 1 98.19 22 GLN B N 1
ATOM 825 C CA . GLN B 1 22 ? -14.125 8.867 3.162 1 98.19 22 GLN B CA 1
ATOM 826 C C . GLN B 1 22 ? -13.531 7.773 4.047 1 98.19 22 GLN B C 1
ATOM 828 O O . GLN B 1 22 ? -12.352 7.449 3.938 1 98.19 22 GLN B O 1
ATOM 833 N N . LYS B 1 23 ? -14.281 7.195 4.887 1 98.56 23 LYS B N 1
ATOM 834 C CA . LYS B 1 23 ? -13.836 6.094 5.738 1 98.56 23 LYS B CA 1
ATOM 835 C C . LYS B 1 23 ? -13.438 4.883 4.898 1 98.56 23 LYS B C 1
ATOM 837 O O . LYS B 1 23 ? -12.422 4.238 5.176 1 98.56 23 LYS B O 1
ATOM 842 N N . LYS B 1 24 ? -14.227 4.621 3.938 1 98.19 24 LYS B N 1
ATOM 843 C CA . LYS B 1 24 ? -13.938 3.5 3.047 1 98.19 24 LYS B CA 1
ATOM 844 C C . LYS B 1 24 ? -12.602 3.695 2.33 1 98.19 24 LYS B C 1
ATOM 846 O O . LYS B 1 24 ? -11.789 2.77 2.25 1 98.19 24 LYS B O 1
ATOM 851 N N . LYS B 1 25 ? -12.461 4.832 1.83 1 98 25 LYS B N 1
ATOM 852 C CA . LYS B 1 25 ? -11.227 5.168 1.135 1 98 2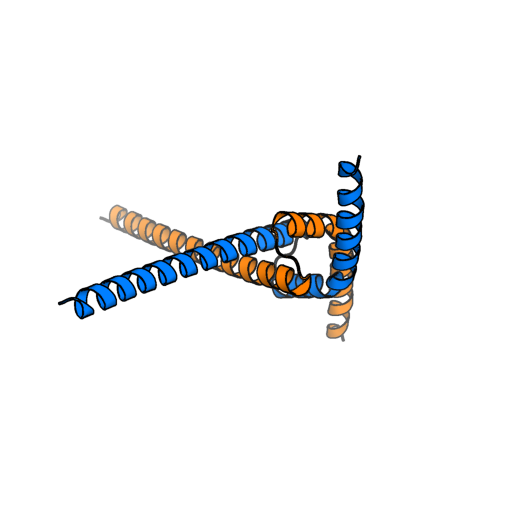5 LYS B CA 1
ATOM 853 C C . LYS B 1 25 ? -10.016 4.996 2.049 1 98 25 LYS B C 1
ATOM 855 O O . LYS B 1 25 ? -8.977 4.492 1.624 1 98 25 LYS B O 1
ATOM 860 N N . ASN B 1 26 ? -10.188 5.406 3.258 1 98 26 ASN B N 1
ATOM 861 C CA . ASN B 1 26 ? -9.102 5.301 4.227 1 98 26 ASN B CA 1
ATOM 862 C C . ASN B 1 26 ? -8.781 3.842 4.547 1 98 26 ASN B C 1
ATOM 864 O O . ASN B 1 26 ? -7.609 3.479 4.707 1 98 26 ASN B O 1
ATOM 868 N N . LEU B 1 27 ? -9.773 3.092 4.613 1 97.94 27 LEU B N 1
ATOM 869 C CA . LEU B 1 27 ? -9.586 1.67 4.879 1 97.94 27 LEU B CA 1
ATOM 870 C C . LEU B 1 27 ? -8.891 0.983 3.711 1 97.94 27 LEU B C 1
ATOM 872 O O . LEU B 1 27 ? -8.016 0.142 3.914 1 97.94 27 LEU B O 1
ATOM 876 N N . GLU B 1 28 ? -9.258 1.315 2.562 1 97.25 28 GLU B N 1
ATOM 877 C CA . GLU B 1 28 ? -8.617 0.789 1.36 1 97.25 28 GLU B CA 1
ATOM 878 C C . GLU B 1 28 ? -7.145 1.173 1.307 1 97.25 28 GLU B C 1
ATOM 880 O O . GLU B 1 28 ? -6.293 0.347 0.965 1 97.25 28 GLU B O 1
ATOM 885 N N . LYS B 1 29 ? -6.918 2.41 1.571 1 98.06 29 LYS B N 1
ATOM 886 C CA . LYS B 1 29 ? -5.539 2.887 1.606 1 98.06 29 LYS B CA 1
ATOM 887 C C . LYS B 1 29 ? -4.711 2.1 2.619 1 98.06 29 LYS B C 1
ATOM 889 O O . LYS B 1 29 ? -3.559 1.757 2.354 1 98.06 29 LYS B O 1
ATOM 894 N N . GLN B 1 30 ? -5.27 1.885 3.732 1 98.25 30 GLN B N 1
ATOM 895 C CA . GLN B 1 30 ? -4.59 1.12 4.773 1 98.25 30 GLN B CA 1
ATOM 896 C C . GLN B 1 30 ? -4.305 -0.305 4.312 1 98.25 30 GLN B C 1
ATOM 898 O O . GLN B 1 30 ? -3.201 -0.818 4.512 1 98.25 30 GLN B O 1
ATOM 903 N N . LYS B 1 31 ? -5.27 -0.881 3.686 1 98.31 31 LYS B N 1
ATOM 904 C CA . LYS B 1 31 ? -5.125 -2.232 3.152 1 98.31 31 LYS B CA 1
ATOM 905 C C . LYS B 1 31 ? -4.012 -2.295 2.111 1 98.31 31 LYS B C 1
ATOM 907 O O . LYS B 1 31 ? -3.164 -3.191 2.152 1 98.31 31 LYS B O 1
ATOM 912 N N . ASN B 1 32 ? -4.051 -1.385 1.214 1 98.56 32 ASN B N 1
ATOM 913 C CA . ASN B 1 32 ? -3.021 -1.29 0.184 1 98.56 32 ASN B CA 1
ATOM 914 C C . ASN B 1 32 ? -1.636 -1.104 0.793 1 98.56 32 ASN B C 1
ATOM 916 O O . ASN B 1 32 ? -0.675 -1.749 0.368 1 98.56 32 ASN B O 1
ATOM 920 N N . THR B 1 33 ? -1.615 -0.22 1.75 1 98.81 33 THR B N 1
ATOM 921 C CA . THR B 1 33 ? -0.356 0.076 2.426 1 98.81 33 THR B CA 1
ATOM 922 C C . THR B 1 33 ? 0.218 -1.181 3.074 1 98.81 33 THR B C 1
ATOM 924 O O . THR B 1 33 ? 1.412 -1.459 2.949 1 98.81 33 THR B O 1
ATOM 927 N N . ASN B 1 34 ? -0.617 -1.904 3.756 1 98.75 34 ASN B N 1
ATOM 928 C CA . ASN B 1 34 ? -0.187 -3.121 4.434 1 98.75 34 ASN B CA 1
ATOM 929 C C . ASN B 1 34 ? 0.374 -4.145 3.451 1 98.75 34 ASN B C 1
ATOM 931 O O . ASN B 1 34 ? 1.433 -4.727 3.691 1 98.75 34 ASN B O 1
ATOM 935 N N . VAL B 1 35 ? -0.272 -4.297 2.377 1 98.81 35 VAL B N 1
ATOM 936 C CA . VAL B 1 35 ? 0.099 -5.293 1.375 1 98.81 35 VAL B CA 1
ATOM 937 C C . VAL B 1 35 ? 1.375 -4.855 0.661 1 98.81 35 VAL B C 1
ATOM 939 O O . VAL B 1 35 ? 2.279 -5.664 0.442 1 98.81 35 VAL B O 1
ATOM 942 N N . GLY B 1 36 ? 1.396 -3.602 0.297 1 98.81 36 GLY B N 1
ATOM 943 C CA . GLY B 1 36 ? 2.605 -3.082 -0.324 1 98.81 36 GLY B CA 1
ATOM 944 C C . GLY B 1 36 ? 3.836 -3.232 0.548 1 98.81 36 GLY B C 1
ATOM 945 O O . GLY B 1 36 ? 4.883 -3.691 0.082 1 98.81 36 GLY B O 1
ATOM 946 N N . LYS B 1 37 ? 3.664 -2.922 1.779 1 98.75 37 LYS B N 1
ATOM 947 C CA . LYS B 1 37 ? 4.766 -3.047 2.73 1 98.75 37 LYS B CA 1
ATOM 948 C C . LYS B 1 37 ? 5.242 -4.492 2.832 1 98.75 37 LYS B C 1
ATOM 950 O O . LYS B 1 37 ? 6.445 -4.758 2.812 1 98.75 37 LYS B O 1
ATOM 955 N N . HIS B 1 38 ? 4.352 -5.387 2.988 1 98.81 38 HIS B N 1
ATOM 956 C CA . HIS B 1 38 ? 4.688 -6.805 3.094 1 98.81 38 HIS B CA 1
ATOM 957 C C . HIS B 1 38 ? 5.434 -7.289 1.854 1 98.81 38 HIS B C 1
ATOM 959 O O . HIS B 1 38 ? 6.375 -8.078 1.96 1 98.81 38 HIS B O 1
ATOM 965 N N . LEU B 1 39 ? 4.996 -6.84 0.672 1 98.81 39 LEU B N 1
ATOM 966 C CA . LEU B 1 39 ? 5.645 -7.227 -0.578 1 98.81 39 LEU B CA 1
ATOM 967 C C . LEU B 1 39 ? 7.098 -6.762 -0.604 1 98.81 39 LEU B C 1
ATOM 969 O O . LEU B 1 39 ? 8 -7.547 -0.902 1 98.81 39 LEU B O 1
ATOM 973 N N . PHE B 1 40 ? 7.277 -5.516 -0.26 1 98.5 40 PHE B N 1
ATOM 974 C CA . PHE B 1 40 ? 8.625 -4.953 -0.244 1 98.5 40 PHE B CA 1
ATOM 975 C C . PHE B 1 40 ? 9.523 -5.727 0.717 1 98.5 40 PHE B C 1
ATOM 977 O O . PHE B 1 40 ? 10.656 -6.059 0.381 1 98.5 40 PHE B O 1
ATOM 984 N N . GLU B 1 41 ? 9.023 -5.961 1.856 1 98.38 41 GLU B N 1
ATOM 985 C CA . GLU B 1 41 ? 9.797 -6.648 2.887 1 98.38 41 GLU B CA 1
ATOM 986 C C . GLU B 1 41 ? 10.047 -8.109 2.508 1 98.38 41 GLU B C 1
ATOM 988 O O . GLU B 1 41 ? 11.156 -8.617 2.68 1 98.38 41 GLU B O 1
ATOM 993 N N . SER B 1 42 ? 9.07 -8.773 1.948 1 98.56 42 SER B N 1
ATOM 994 C CA . SER B 1 42 ? 9.156 -10.195 1.632 1 98.56 42 SER B CA 1
ATOM 995 C C . SER B 1 42 ? 10.055 -10.445 0.425 1 98.56 42 SER B C 1
ATOM 997 O O . SER B 1 42 ? 10.852 -11.383 0.417 1 98.56 42 SER B O 1
ATOM 999 N N . TRP B 1 43 ? 9.961 -9.648 -0.523 1 98.25 43 TRP B N 1
ATOM 1000 C CA . TRP B 1 43 ? 10.703 -9.852 -1.766 1 98.25 43 TRP B CA 1
ATOM 1001 C C . TRP B 1 43 ? 12.023 -9.094 -1.744 1 98.25 43 TRP B C 1
ATOM 1003 O O . TRP B 1 43 ? 12.828 -9.211 -2.672 1 98.25 43 TRP B O 1
ATOM 1013 N N . GLU B 1 44 ? 12.273 -8.367 -0.686 1 96.25 44 GLU B N 1
ATOM 1014 C CA . GLU B 1 44 ? 13.516 -7.637 -0.438 1 96.25 44 GLU B CA 1
ATOM 1015 C C . GLU B 1 44 ? 13.844 -6.695 -1.594 1 96.25 44 GLU B C 1
ATOM 1017 O O . GLU B 1 44 ? 14.961 -6.715 -2.121 1 96.25 44 GLU B O 1
ATOM 1022 N N . ILE B 1 45 ? 12.773 -5.906 -1.909 1 95.94 45 ILE B N 1
ATOM 1023 C CA . ILE B 1 45 ? 12.977 -4.883 -2.928 1 95.94 45 ILE B CA 1
ATOM 1024 C C . ILE B 1 45 ? 12.672 -3.506 -2.34 1 95.94 45 ILE B C 1
ATOM 1026 O O . ILE B 1 45 ? 12.062 -3.396 -1.276 1 95.94 45 ILE B O 1
ATOM 1030 N N . GLU B 1 46 ? 13.195 -2.465 -3.141 1 92 46 GLU B N 1
ATOM 1031 C CA . GLU B 1 46 ? 13.109 -1.143 -2.529 1 92 46 GLU B CA 1
ATOM 1032 C C . GLU B 1 46 ? 12.383 -0.16 -3.439 1 92 46 GLU B C 1
ATOM 1034 O O . GLU B 1 46 ? 11.898 0.877 -2.982 1 92 46 GLU B O 1
ATOM 1039 N N . ASP B 1 47 ? 12.234 -0.47 -4.691 1 94.62 47 ASP B N 1
ATOM 1040 C CA . ASP B 1 47 ? 11.688 0.55 -5.582 1 94.62 47 ASP B CA 1
ATOM 1041 C C . ASP B 1 47 ? 10.336 0.122 -6.145 1 94.62 47 ASP B C 1
ATOM 1043 O O . ASP B 1 47 ? 10.109 -1.063 -6.395 1 94.62 47 ASP B O 1
ATOM 1047 N N . GLU B 1 48 ? 9.477 1.049 -6.305 1 97.69 48 GLU B N 1
ATOM 1048 C CA . GLU B 1 48 ? 8.078 0.874 -6.703 1 97.69 48 GLU B CA 1
ATOM 1049 C C . GLU B 1 48 ? 7.977 0.267 -8.102 1 97.69 48 GLU B C 1
ATOM 1051 O O . GLU B 1 48 ? 7.168 -0.633 -8.336 1 97.69 48 GLU B O 1
ATOM 1056 N N . GLN B 1 49 ? 8.844 0.728 -9.016 1 97.06 49 GLN B N 1
ATOM 1057 C CA . GLN B 1 49 ? 8.781 0.266 -10.398 1 97.06 49 GLN B CA 1
ATOM 1058 C C . GLN B 1 49 ? 9.125 -1.218 -10.5 1 97.06 49 GLN B C 1
ATOM 1060 O O . GLN B 1 49 ? 8.477 -1.96 -11.234 1 97.06 49 GLN B O 1
ATOM 1065 N N . THR B 1 50 ? 10.109 -1.675 -9.75 1 97.38 50 THR B N 1
ATOM 1066 C CA . THR B 1 50 ? 10.5 -3.08 -9.719 1 97.38 50 THR B CA 1
ATOM 1067 C C . THR B 1 50 ? 9.367 -3.943 -9.18 1 97.38 50 THR B C 1
ATOM 1069 O O . THR B 1 50 ? 9.062 -5 -9.734 1 97.38 50 THR B O 1
ATOM 1072 N N . ALA B 1 51 ? 8.766 -3.465 -8.094 1 98.06 51 ALA B N 1
ATOM 1073 C CA . ALA B 1 51 ? 7.652 -4.191 -7.484 1 98.06 51 ALA B CA 1
ATOM 1074 C C . ALA B 1 51 ? 6.508 -4.375 -8.477 1 98.06 51 ALA B C 1
ATOM 1076 O O . ALA B 1 51 ? 5.996 -5.48 -8.648 1 98.06 51 ALA B O 1
ATOM 1077 N N . ILE B 1 52 ? 6.188 -3.307 -9.18 1 98.44 52 ILE B N 1
ATOM 1078 C CA . ILE B 1 52 ? 5.078 -3.316 -10.125 1 98.44 52 ILE B CA 1
ATOM 1079 C C . ILE B 1 52 ? 5.395 -4.273 -11.273 1 98.44 52 ILE B C 1
ATOM 1081 O O . ILE B 1 52 ? 4.527 -5.035 -11.711 1 98.44 52 ILE B O 1
ATOM 1085 N N . THR B 1 53 ? 6.629 -4.25 -11.688 1 98.25 53 THR B N 1
ATOM 1086 C CA . THR B 1 53 ? 7.062 -5.129 -12.766 1 98.25 53 THR B CA 1
ATOM 1087 C C . THR B 1 53 ? 6.914 -6.594 -12.359 1 98.25 53 THR B C 1
ATOM 1089 O O . THR B 1 53 ? 6.395 -7.406 -13.133 1 98.25 53 THR B O 1
ATOM 1092 N N . LEU B 1 54 ? 7.367 -6.922 -11.203 1 98.12 54 LEU B N 1
ATOM 1093 C CA . LEU B 1 54 ? 7.305 -8.297 -10.719 1 98.12 54 LEU B CA 1
ATOM 1094 C C . LEU B 1 54 ? 5.855 -8.75 -10.562 1 98.12 54 LEU B C 1
ATOM 1096 O O . LEU B 1 54 ? 5.52 -9.891 -10.883 1 98.12 54 LEU B O 1
ATOM 1100 N N . ILE B 1 55 ? 5.02 -7.859 -10.039 1 98.56 55 ILE B N 1
ATOM 1101 C CA . ILE B 1 55 ? 3.598 -8.164 -9.906 1 98.56 55 ILE B CA 1
ATOM 1102 C C . ILE B 1 55 ? 3.014 -8.531 -11.266 1 98.56 55 ILE B C 1
ATOM 1104 O O . ILE B 1 55 ? 2.246 -9.492 -11.375 1 98.56 55 ILE B O 1
ATOM 1108 N N . ASN B 1 56 ? 3.412 -7.773 -12.266 1 98.56 56 ASN B N 1
ATOM 1109 C CA . ASN B 1 56 ? 2.904 -8.016 -13.609 1 98.56 56 ASN B CA 1
ATOM 1110 C C . ASN B 1 56 ? 3.443 -9.32 -14.18 1 98.56 56 ASN B C 1
ATOM 1112 O O . ASN B 1 56 ? 2.711 -10.062 -14.844 1 98.56 56 ASN B O 1
ATOM 1116 N N . ILE B 1 57 ? 4.641 -9.648 -13.961 1 98 57 ILE B N 1
ATOM 1117 C CA . ILE B 1 57 ? 5.281 -10.859 -14.461 1 98 57 ILE B CA 1
ATOM 1118 C C . ILE B 1 57 ? 4.633 -12.086 -13.836 1 98 57 ILE B C 1
ATOM 1120 O O . ILE B 1 57 ? 4.434 -13.102 -14.508 1 98 57 ILE B O 1
ATOM 1124 N N . LEU B 1 58 ? 4.285 -11.938 -12.586 1 98.19 58 LEU B N 1
ATOM 1125 C CA . LEU B 1 58 ? 3.848 -13.102 -11.828 1 98.19 58 LEU B CA 1
ATOM 1126 C C . LEU B 1 58 ? 2.324 -13.188 -11.789 1 98.19 58 LEU B C 1
ATOM 1128 O O . LEU B 1 58 ? 1.762 -14.047 -11.109 1 98.19 58 LEU B O 1
ATOM 1132 N N . LYS B 1 59 ? 1.672 -12.406 -12.562 1 98.25 59 LYS B N 1
ATOM 1133 C CA . LYS B 1 59 ? 0.217 -12.297 -12.531 1 98.25 59 LYS B CA 1
ATOM 1134 C C . LYS B 1 59 ? -0.447 -13.641 -12.812 1 98.25 59 LYS B C 1
ATOM 1136 O O . LYS B 1 59 ? -1.33 -14.07 -12.07 1 98.25 59 LYS B O 1
ATOM 1141 N N . GLU B 1 60 ? -0.013 -14.312 -13.859 1 97.38 60 GLU B N 1
ATOM 1142 C CA . GLU B 1 60 ? -0.637 -15.578 -14.25 1 97.38 60 GLU B CA 1
ATOM 1143 C C . GLU B 1 60 ? -0.368 -16.672 -13.219 1 97.38 60 GLU B C 1
ATOM 1145 O O . GLU B 1 60 ? -1.248 -17.484 -12.914 1 97.38 60 GLU B O 1
ATOM 1150 N N . GLN B 1 61 ? 0.828 -16.625 -12.734 1 97.44 61 GLN B N 1
ATOM 1151 C CA . GLN B 1 61 ? 1.167 -17.609 -11.695 1 97.44 61 GLN B CA 1
ATOM 1152 C C . GLN B 1 61 ? 0.344 -17.359 -10.438 1 97.44 61 GLN B C 1
ATOM 1154 O O . GLN B 1 61 ? -0.071 -18.312 -9.773 1 97.44 61 GLN B O 1
ATOM 1159 N N . ALA B 1 62 ? 0.129 -16.141 -10.07 1 97.69 62 ALA B N 1
ATOM 1160 C CA . ALA B 1 62 ? -0.685 -15.805 -8.906 1 97.69 62 ALA B CA 1
ATOM 1161 C C . ALA B 1 62 ? -2.113 -16.312 -9.062 1 97.69 62 ALA B C 1
ATOM 1163 O O . ALA B 1 62 ? -2.684 -16.891 -8.133 1 97.69 62 ALA B O 1
ATOM 1164 N N . LYS B 1 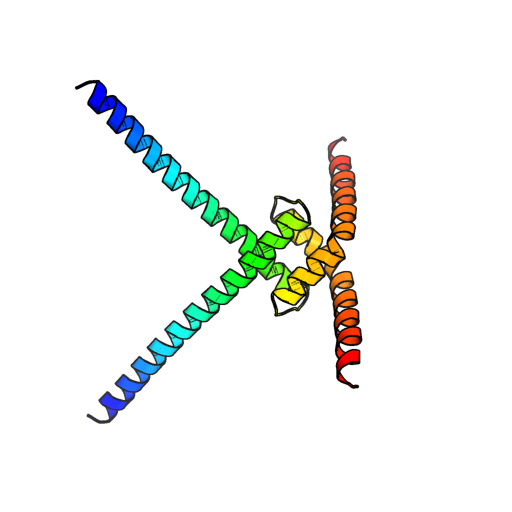63 ? -2.641 -16.141 -10.219 1 96.19 63 LYS B N 1
ATOM 1165 C CA . LYS B 1 63 ? -4.004 -16.594 -10.492 1 96.19 63 LYS B CA 1
ATOM 1166 C C . LYS B 1 63 ? -4.109 -18.109 -10.406 1 96.19 63 LYS B C 1
ATOM 1168 O O . LYS B 1 63 ? -5.109 -18.641 -9.922 1 96.19 63 LYS B O 1
ATOM 1173 N N . GLU B 1 64 ? -3.102 -18.75 -10.898 1 95.69 64 GLU B N 1
ATOM 1174 C CA . GLU B 1 64 ? -3.072 -20.203 -10.812 1 95.69 64 GLU B CA 1
ATOM 1175 C C . GLU B 1 64 ? -3.041 -20.672 -9.359 1 95.69 64 GLU B C 1
ATOM 1177 O O . GLU B 1 64 ? -3.75 -21.609 -8.992 1 95.69 64 GLU B O 1
ATOM 1182 N N . LYS B 1 65 ? -2.188 -20 -8.523 1 95.38 65 LYS B N 1
ATOM 1183 C CA . LYS B 1 65 ? -2.084 -20.359 -7.113 1 95.38 65 LYS B CA 1
ATOM 1184 C C . LYS B 1 65 ? -3.398 -20.094 -6.383 1 95.38 65 LYS B C 1
ATOM 1186 O O . LYS B 1 65 ? -3.793 -20.875 -5.508 1 95.38 65 LYS B O 1
ATOM 1191 N N . LEU B 1 66 ? -3.996 -19.062 -6.707 1 93.69 66 LEU B N 1
ATOM 1192 C CA . LEU B 1 66 ? -5.266 -18.688 -6.102 1 93.69 66 LEU B CA 1
ATOM 1193 C C . LEU B 1 66 ? -6.332 -19.75 -6.359 1 93.69 66 LEU B C 1
ATOM 1195 O O . LEU B 1 66 ? -7.117 -20.078 -5.465 1 93.69 66 LEU B O 1
ATOM 1199 N N . ARG B 1 67 ? -6.375 -20.234 -7.598 1 91.69 67 ARG B N 1
ATOM 1200 C CA . ARG B 1 67 ? -7.324 -21.281 -7.969 1 91.69 67 ARG B CA 1
ATOM 1201 C C . ARG B 1 67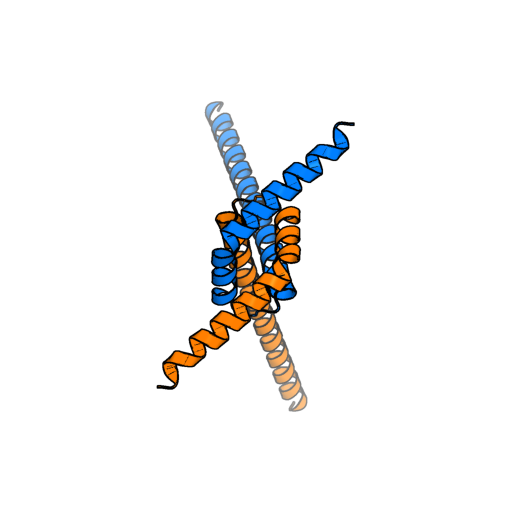 ? -7.078 -22.547 -7.168 1 91.69 67 ARG B C 1
ATOM 1203 O O . ARG B 1 67 ? -8.023 -23.234 -6.785 1 91.69 67 ARG B O 1
ATOM 1210 N N . ASN B 1 68 ? -5.859 -22.781 -6.918 1 89.06 68 ASN B N 1
ATOM 1211 C CA . ASN B 1 68 ? -5.488 -23.984 -6.18 1 89.06 68 ASN B CA 1
ATOM 1212 C C . ASN B 1 68 ? -5.828 -23.859 -4.695 1 89.06 68 ASN B C 1
ATOM 1214 O O . ASN B 1 68 ? -6.16 -24.859 -4.047 1 89.06 68 ASN B O 1
ATOM 1218 N N . ILE B 1 69 ? -5.672 -22.703 -4.074 1 83.94 69 ILE B N 1
ATOM 121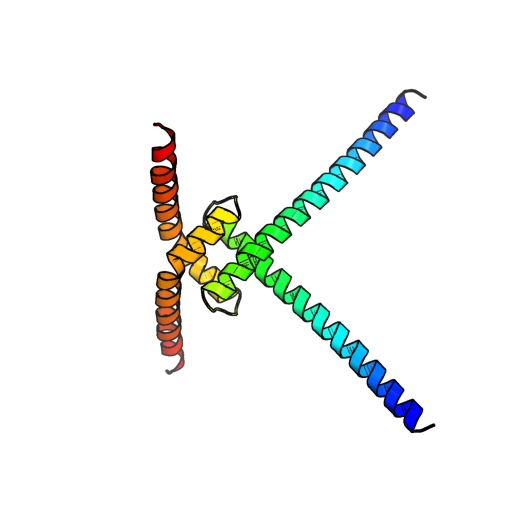9 C CA . ILE B 1 69 ? -6.027 -22.469 -2.678 1 83.94 69 ILE B CA 1
ATOM 1220 C C . ILE B 1 69 ? -7.535 -22.594 -2.498 1 83.94 69 ILE B C 1
ATOM 1222 O O . ILE B 1 69 ? -8.008 -23.172 -1.516 1 83.94 69 ILE B O 1
ATOM 1226 N N . SER B 1 70 ? -8.234 -21.891 -3.396 1 76.31 70 SER B N 1
ATOM 1227 C CA . SER B 1 70 ? -9.688 -21.938 -3.322 1 76.31 70 SER B CA 1
ATOM 1228 C C . SER B 1 70 ? -10.219 -23.344 -3.498 1 76.31 70 SER B C 1
ATOM 1230 O O . SER B 1 70 ? -11.227 -23.719 -2.9 1 76.31 70 SER B O 1
ATOM 1232 N N . LEU B 1 71 ? -9.633 -24.031 -4.359 1 66.69 71 LEU B N 1
ATOM 1233 C CA . LEU B 1 71 ? -10.031 -25.422 -4.562 1 66.69 71 LEU B CA 1
ATOM 1234 C C . LEU B 1 71 ? -9.648 -26.281 -3.361 1 66.69 71 LEU B C 1
ATOM 1236 O O . LEU B 1 71 ? -10.398 -27.172 -2.963 1 66.69 71 LEU B O 1
ATOM 1240 N N . ASN B 1 72 ? -8.508 -26.078 -2.932 1 61.16 72 ASN B N 1
ATOM 1241 C CA . ASN B 1 72 ? -8.07 -26.891 -1.793 1 61.16 72 ASN B CA 1
ATOM 1242 C C . ASN B 1 72 ? -8.727 -26.422 -0.495 1 61.16 72 ASN B C 1
ATOM 1244 O O . ASN B 1 72 ? -8.766 -27.156 0.488 1 61.16 72 ASN B O 1
ATOM 1248 N N . GLY B 1 73 ? -9.125 -25.188 -0.278 1 55.03 73 GLY B N 1
ATOM 1249 C CA . GLY B 1 73 ? -9.844 -24.75 0.908 1 55.03 73 GLY B CA 1
ATOM 1250 C C . GLY B 1 73 ? -11.289 -25.203 0.925 1 55.03 73 GLY B C 1
ATOM 1251 O O . GLY B 1 73 ? -11.984 -25.062 1.937 1 55.03 73 GLY B O 1
ATOM 1252 N N . GLU B 1 74 ? -11.922 -25.234 -0.155 1 49.66 74 GLU B N 1
ATOM 1253 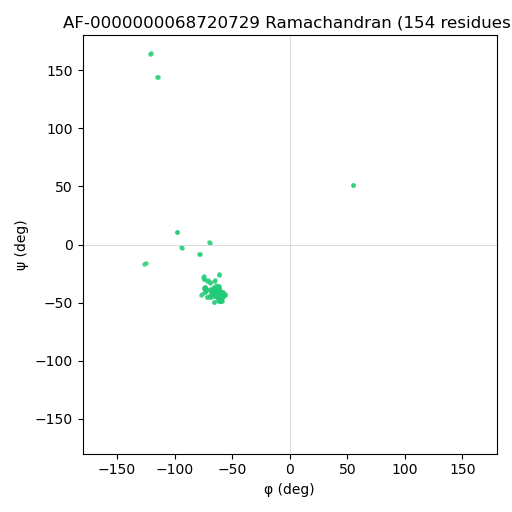C CA . GLU B 1 74 ? -13.289 -2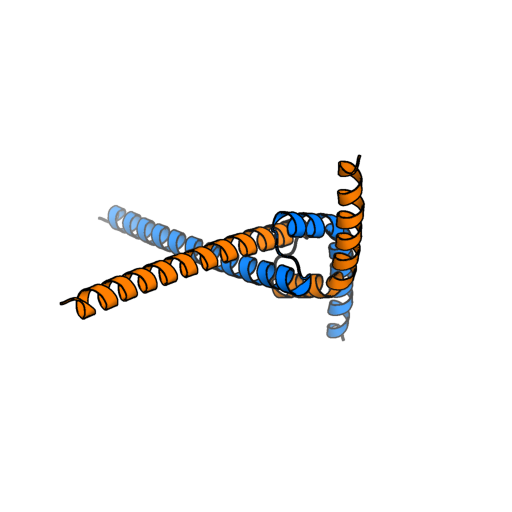5.734 -0.177 1 49.66 74 GLU B CA 1
ATOM 1254 C C . GLU B 1 74 ? -13.352 -27.203 0.262 1 49.66 74 GLU B C 1
ATOM 1256 O O . GLU B 1 74 ? -14.438 -27.734 0.501 1 49.66 74 GLU B O 1
ATOM 1261 N N . GLY B 1 75 ? -12.266 -27.859 0.065 1 44 75 GLY B N 1
ATOM 1262 C CA . GLY B 1 75 ? -12.469 -29.266 0.376 1 44 75 GLY B CA 1
ATOM 1263 C C . GLY B 1 75 ? -12.805 -29.516 1.836 1 44 75 GLY B C 1
ATOM 1264 O O . GLY B 1 75 ? -13.141 -30.641 2.221 1 44 75 GLY B O 1
ATOM 1265 N N . SER B 1 76 ? -12.195 -28.734 2.762 1 43.91 76 SER B N 1
ATOM 1266 C CA . SER B 1 76 ? -12.32 -29.359 4.074 1 43.91 76 SER B CA 1
ATOM 1267 C C . SER B 1 76 ? -13.75 -29.266 4.594 1 43.91 76 SER B C 1
ATOM 1269 O O . SER B 1 76 ? -14.125 -29.984 5.52 1 43.91 76 SER B O 1
ATOM 1271 N N . ASN B 1 77 ? -14.406 -28.047 4.316 1 40.06 77 ASN B N 1
ATOM 1272 C CA . ASN B 1 77 ? -15.539 -28.094 5.23 1 40.06 77 ASN B CA 1
ATOM 1273 C C . ASN B 1 77 ? -16.641 -29 4.707 1 40.06 77 ASN B C 1
ATOM 1275 O O . ASN B 1 77 ? -17.781 -28.953 5.188 1 40.06 77 ASN B O 1
ATOM 1279 N N . GLY B 1 78 ? -16.391 -29.406 3.434 1 35.22 78 GLY B N 1
ATOM 1280 C CA . GLY B 1 78 ? -17.547 -30.219 3.061 1 35.22 78 GLY B CA 1
ATOM 1281 C C . GLY B 1 78 ? -17.609 -31.531 3.803 1 35.22 78 GLY B C 1
ATOM 1282 O O . GLY B 1 78 ? -18.422 -32.406 3.465 1 35.22 78 GLY B O 1
ATOM 1283 N N . ASN B 1 79 ? -16.641 -31.781 4.707 1 28.45 79 ASN B N 1
ATOM 1284 C CA . ASN B 1 79 ? -17.125 -32.969 5.398 1 28.45 79 ASN B CA 1
ATOM 1285 C C . ASN B 1 79 ? -18.344 -32.656 6.277 1 28.45 79 ASN B C 1
ATOM 1287 O O . ASN B 1 79 ? -18.391 -31.578 6.895 1 28.45 79 ASN B O 1
#

Secondary structure (DSSP, 8-state):
-HHHHHHHHHHHHHHHHHHHHHHHHHHHHHHHHHHHHHHHHHHT---HHHHHHHHHHTHHHHHHHHHHHHHHHSSSTT-/-HHHHHHHHHHHHHHHHHHHHHHHHHHHHHHHHHHHHHHHHHHT---HHHHHHHHHHTHHHHHHHHHHHHHHHTTTTT-

Foldseek 3Di:
DVVVVVVVVVVVVVVVVVVVVVVVVVVVVVVVVVVVVCQCVVVVHDDPVVSVVVCVVCVVVVVVVVVVCVVVVVPPVVD/DVVVVVVVVVVVVVVVVVVVVVVVVVVVVVVVVVVVVCQCVVVVHDDPVVSVVVCVVCVVVVVVVVVVCVVVVVPPVVD